Protein AF-A0A8T8C840-F1 (afdb_monomer_lite)

Organism: NCBI:txid629265

Radius of gyration: 17.54 Å; chains: 1; bounding box: 38×19×50 Å

Foldseek 3Di:
DPPLVVVLVVLVVVLVVLLVVLVVVVVVLVVCVCPVVDDNPDDPVRVVVSVVSNVVSVVSNVVSVVSSVVSVVVSVVD

pLDDT: mean 90.0, std 12.25, range [42.47, 97.94]

Structure (mmCIF, N/CA/C/O backbone):
data_AF-A0A8T8C840-F1
#
_entry.id   AF-A0A8T8C840-F1
#
loop_
_atom_site.group_PDB
_atom_site.id
_atom_site.type_symbol
_atom_site.label_atom_id
_atom_site.label_alt_id
_atom_site.label_comp_id
_atom_site.label_asym_id
_atom_site.label_entity_id
_atom_site.label_seq_id
_atom_site.pdbx_PDB_ins_code
_atom_site.Cartn_x
_atom_site.Cartn_y
_atom_site.Cartn_z
_atom_site.occupancy
_atom_site.B_iso_or_equiv
_atom_site.auth_seq_id
_atom_site.auth_comp_id
_atom_site.auth_asym_id
_atom_site.auth_atom_id
_atom_site.pdbx_PDB_model_num
ATOM 1 N N . MET A 1 1 ? -18.181 -11.727 30.034 1.00 42.47 1 MET A N 1
ATOM 2 C CA . MET A 1 1 ? -17.648 -10.478 29.440 1.00 42.47 1 MET A CA 1
ATOM 3 C C . MET A 1 1 ? -16.475 -10.810 28.513 1.00 42.47 1 MET A C 1
ATOM 5 O O . MET A 1 1 ? -15.350 -10.428 28.783 1.00 42.47 1 MET A O 1
ATOM 9 N N . THR A 1 2 ? -16.718 -11.550 27.427 1.00 48.88 2 THR A N 1
ATOM 10 C CA . THR A 1 2 ? -15.634 -12.118 26.588 1.00 48.88 2 THR A CA 1
ATOM 11 C C . THR A 1 2 ? -15.778 -11.783 25.099 1.00 48.88 2 THR A C 1
ATOM 13 O O . THR A 1 2 ? -14.943 -12.177 24.299 1.00 48.88 2 THR A O 1
ATOM 16 N N . HIS A 1 3 ? -16.816 -11.031 24.715 1.00 52.47 3 HIS A N 1
ATOM 17 C CA . HIS A 1 3 ? -17.128 -10.757 23.307 1.00 52.47 3 HIS A CA 1
ATOM 18 C C . HIS A 1 3 ? -16.478 -9.481 22.735 1.00 52.47 3 HIS A C 1
ATOM 20 O O . HIS A 1 3 ? -16.380 -9.353 21.519 1.00 52.47 3 HIS A O 1
ATOM 26 N N . ALA A 1 4 ? -16.028 -8.539 23.571 1.00 51.31 4 ALA A N 1
ATOM 27 C CA . ALA A 1 4 ? -15.579 -7.222 23.101 1.00 51.31 4 ALA A CA 1
ATOM 28 C C . ALA A 1 4 ? -14.117 -7.227 22.597 1.00 51.31 4 ALA A C 1
ATOM 30 O O . ALA A 1 4 ? -13.864 -6.843 21.454 1.00 51.31 4 ALA A O 1
ATOM 31 N N . TYR A 1 5 ? -13.193 -7.834 23.357 1.00 52.25 5 TYR A N 1
ATOM 32 C CA . TYR A 1 5 ? -11.780 -7.977 22.969 1.00 52.25 5 TYR A CA 1
ATOM 33 C C . TYR A 1 5 ? -11.565 -8.740 21.652 1.00 52.25 5 TYR A C 1
ATOM 35 O O . TYR A 1 5 ? -10.672 -8.391 20.883 1.00 52.25 5 TYR A O 1
ATOM 43 N N . GLY A 1 6 ? -12.409 -9.734 21.346 1.00 62.91 6 GLY A N 1
ATOM 44 C CA . GLY A 1 6 ? -12.315 -10.491 20.093 1.00 62.91 6 GLY A CA 1
ATOM 45 C C . GLY A 1 6 ? -12.613 -9.652 18.846 1.00 62.91 6 GLY A C 1
ATOM 46 O O . GLY A 1 6 ? -12.078 -9.936 17.781 1.00 62.91 6 GLY A O 1
ATOM 47 N N . THR A 1 7 ? -13.414 -8.587 18.971 1.00 81.69 7 THR A N 1
ATOM 48 C CA . THR A 1 7 ? -13.814 -7.764 17.816 1.00 81.69 7 THR A CA 1
ATOM 49 C C . THR A 1 7 ? -12.728 -6.750 17.450 1.00 81.69 7 THR A C 1
ATOM 51 O O . THR A 1 7 ? -12.420 -6.573 16.271 1.00 81.69 7 THR A O 1
ATOM 54 N N . LEU A 1 8 ? -12.111 -6.109 18.454 1.00 88.25 8 LEU A N 1
ATOM 55 C CA . LEU A 1 8 ? -11.006 -5.174 18.228 1.00 88.25 8 LEU A CA 1
ATOM 56 C C . LEU A 1 8 ? -9.742 -5.905 17.766 1.00 88.25 8 LEU A C 1
ATOM 58 O O . LEU A 1 8 ? -9.115 -5.466 16.809 1.00 88.25 8 LEU A O 1
ATOM 62 N N . ALA A 1 9 ? -9.402 -7.034 18.398 1.00 89.75 9 ALA A N 1
ATOM 63 C CA . ALA A 1 9 ? -8.254 -7.842 17.991 1.00 89.75 9 ALA A CA 1
ATOM 64 C C . ALA A 1 9 ? -8.394 -8.348 16.547 1.00 89.75 9 ALA A C 1
ATOM 66 O O . ALA A 1 9 ? -7.440 -8.263 15.783 1.00 89.75 9 ALA A O 1
ATOM 67 N N . HIS A 1 10 ? -9.588 -8.797 16.145 1.00 89.75 10 HIS A N 1
ATOM 68 C CA . HIS A 1 10 ? -9.837 -9.215 14.764 1.00 89.75 10 HIS A CA 1
ATOM 69 C C . HIS A 1 10 ? -9.740 -8.049 13.770 1.00 89.75 10 HIS A C 1
ATOM 71 O O . HIS A 1 10 ? -9.109 -8.182 12.729 1.00 89.75 10 HIS A O 1
ATOM 77 N N . THR A 1 11 ? -10.289 -6.879 14.119 1.00 92.56 11 THR A N 1
ATOM 78 C CA . THR A 1 11 ? -10.156 -5.667 13.290 1.00 92.56 11 THR A CA 1
ATOM 79 C C . THR A 1 11 ? -8.682 -5.266 13.144 1.00 92.56 11 THR A C 1
ATOM 81 O O . THR A 1 11 ? -8.232 -4.917 12.054 1.00 92.56 11 THR A O 1
ATOM 84 N N . ALA A 1 12 ? -7.912 -5.348 14.233 1.00 94.12 12 ALA A N 1
ATOM 85 C CA . ALA A 1 12 ? -6.480 -5.081 14.229 1.00 94.12 12 ALA A CA 1
ATOM 86 C C . ALA A 1 12 ? -5.707 -6.052 13.328 1.00 94.12 12 ALA A C 1
ATOM 88 O O . ALA A 1 12 ? -4.862 -5.605 12.555 1.00 94.12 12 ALA A O 1
ATOM 89 N N . ASP A 1 13 ? -6.028 -7.344 13.388 1.00 94.56 13 ASP A N 1
ATOM 90 C CA . ASP A 1 13 ? -5.427 -8.376 12.539 1.00 94.56 13 ASP A CA 1
ATOM 91 C C . ASP A 1 13 ? -5.728 -8.141 11.050 1.00 94.56 13 ASP A C 1
ATOM 93 O O . ASP A 1 13 ? -4.814 -8.083 10.227 1.00 94.56 13 ASP A O 1
ATOM 97 N N . ASP A 1 14 ? -6.990 -7.880 10.701 1.00 94.62 14 ASP A N 1
ATOM 98 C CA . ASP A 1 14 ? -7.411 -7.611 9.322 1.00 94.62 14 ASP A CA 1
ATOM 99 C C . ASP A 1 14 ? -6.686 -6.398 8.720 1.00 94.62 14 ASP A C 1
ATOM 101 O O . ASP A 1 14 ? -6.172 -6.454 7.597 1.00 94.62 14 ASP A O 1
ATOM 105 N N . HIS A 1 15 ? -6.619 -5.285 9.455 1.00 95.56 15 HIS A N 1
ATOM 106 C CA . HIS A 1 15 ? -5.893 -4.103 8.991 1.00 95.56 15 HIS A CA 1
ATOM 107 C C . HIS A 1 15 ? -4.378 -4.313 9.008 1.00 95.56 15 HIS A C 1
ATOM 109 O O . HIS A 1 15 ? -3.706 -3.836 8.096 1.00 95.56 15 HIS A O 1
ATOM 115 N N . GLY A 1 16 ? -3.839 -5.064 9.970 1.00 95.44 16 GLY A N 1
ATOM 116 C CA . GLY A 1 16 ? -2.434 -5.473 9.990 1.00 95.44 16 GLY A CA 1
ATOM 117 C C . GLY A 1 16 ? -2.052 -6.229 8.717 1.00 95.44 16 GLY A C 1
ATOM 118 O O . GLY A 1 16 ? -1.105 -5.844 8.033 1.00 95.44 16 GLY A O 1
ATOM 119 N N . ASN A 1 17 ? -2.860 -7.212 8.318 1.00 95.56 17 ASN A N 1
ATOM 120 C CA . ASN A 1 17 ? -2.673 -7.969 7.079 1.00 95.56 17 ASN A CA 1
ATOM 121 C C . ASN A 1 17 ? -2.704 -7.069 5.833 1.00 95.56 17 ASN A C 1
ATOM 123 O O . ASN A 1 17 ? -1.865 -7.208 4.937 1.00 95.56 17 ASN A O 1
ATOM 127 N N . ARG A 1 18 ? -3.625 -6.097 5.776 1.00 94.44 18 ARG A N 1
ATOM 128 C CA . ARG A 1 18 ? -3.685 -5.110 4.678 1.00 94.44 18 ARG A CA 1
ATOM 129 C C . ARG A 1 18 ? -2.447 -4.217 4.633 1.00 94.44 18 ARG A C 1
ATOM 131 O O . ARG A 1 18 ? -1.928 -3.952 3.548 1.00 94.44 18 ARG A O 1
ATOM 138 N N . LEU A 1 19 ? -1.962 -3.766 5.789 1.00 96.75 19 LEU A N 1
ATOM 139 C CA . LEU A 1 19 ? -0.760 -2.939 5.889 1.00 96.75 19 LEU A CA 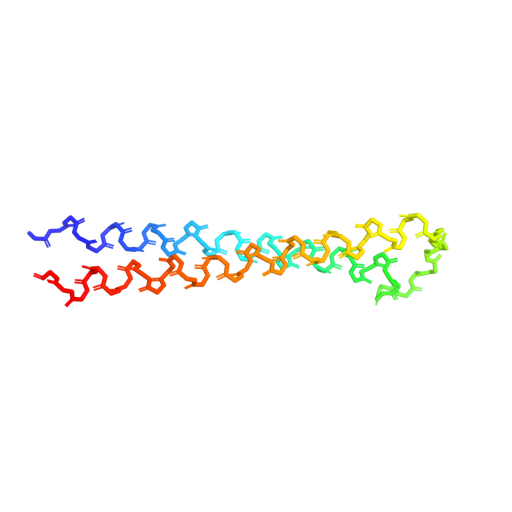1
ATOM 140 C C . LEU A 1 19 ? 0.491 -3.723 5.476 1.00 96.75 19 LEU A C 1
ATOM 142 O O . LEU A 1 19 ? 1.266 -3.219 4.667 1.00 96.75 19 LEU A O 1
ATOM 146 N N . CYS A 1 20 ? 0.647 -4.971 5.928 1.00 97.25 20 CYS A N 1
ATOM 147 C CA . CYS A 1 20 ? 1.731 -5.854 5.489 1.00 97.25 20 CYS A CA 1
ATOM 148 C C . CYS A 1 20 ? 1.688 -6.102 3.978 1.00 97.25 20 CYS A C 1
ATOM 150 O O . CYS A 1 20 ? 2.704 -5.966 3.302 1.00 97.25 20 CYS A O 1
ATOM 152 N N . THR A 1 21 ? 0.506 -6.385 3.426 1.00 97.00 21 THR A N 1
ATOM 153 C CA . THR A 1 21 ? 0.328 -6.570 1.976 1.00 97.00 21 THR A CA 1
ATOM 154 C C . THR A 1 21 ? 0.689 -5.303 1.200 1.00 97.00 21 THR A C 1
ATOM 156 O O . THR A 1 21 ? 1.323 -5.370 0.150 1.00 97.00 21 THR A O 1
ATOM 159 N N . THR A 1 22 ? 0.336 -4.131 1.733 1.00 97.56 22 THR A N 1
ATOM 160 C CA . THR A 1 22 ? 0.722 -2.844 1.142 1.00 97.56 22 THR A CA 1
ATOM 161 C C . THR A 1 22 ? 2.237 -2.637 1.193 1.00 97.56 22 THR A C 1
ATOM 163 O O . THR A 1 22 ? 2.814 -2.176 0.212 1.00 97.56 22 THR A O 1
ATOM 166 N N . GLY A 1 23 ? 2.895 -3.024 2.289 1.00 97.62 23 GLY A N 1
ATOM 167 C CA . GLY A 1 23 ? 4.356 -3.017 2.405 1.00 97.62 23 GLY A CA 1
ATOM 168 C C . GLY A 1 23 ? 5.028 -3.873 1.330 1.00 97.62 23 GLY A C 1
ATOM 169 O O . GLY A 1 23 ? 5.858 -3.365 0.585 1.00 97.62 23 GLY A O 1
ATOM 170 N N . LEU A 1 24 ? 4.580 -5.120 1.159 1.00 97.94 24 LEU A N 1
ATOM 171 C CA . LEU A 1 24 ? 5.080 -6.021 0.111 1.00 97.94 24 LEU A CA 1
ATOM 172 C C . LEU A 1 24 ? 4.879 -5.450 -1.300 1.00 97.94 24 LEU A C 1
ATOM 174 O O . LEU A 1 24 ? 5.748 -5.576 -2.167 1.00 97.94 24 LEU A O 1
ATOM 178 N N . ALA A 1 25 ? 3.740 -4.796 -1.542 1.00 97.44 25 ALA A N 1
ATOM 179 C CA . ALA A 1 25 ? 3.499 -4.113 -2.805 1.00 97.44 25 ALA A CA 1
ATOM 180 C C . ALA A 1 25 ? 4.520 -2.985 -3.018 1.00 97.44 25 ALA A C 1
ATOM 182 O O . ALA A 1 25 ? 5.127 -2.917 -4.082 1.00 97.44 25 ALA A O 1
ATOM 183 N N . LEU A 1 26 ? 4.767 -2.142 -2.011 1.00 97.25 26 LEU A N 1
ATOM 184 C CA . LEU A 1 26 ? 5.755 -1.061 -2.092 1.00 97.25 26 LEU A CA 1
ATOM 185 C C . LEU A 1 26 ? 7.184 -1.579 -2.305 1.00 97.25 26 LEU A C 1
ATOM 187 O O . LEU A 1 26 ? 7.907 -1.003 -3.111 1.00 97.25 26 LEU A O 1
ATOM 191 N N . GLU A 1 27 ? 7.577 -2.670 -1.650 1.00 96.88 27 GLU A N 1
ATOM 192 C CA . GLU A 1 27 ? 8.873 -3.331 -1.877 1.00 96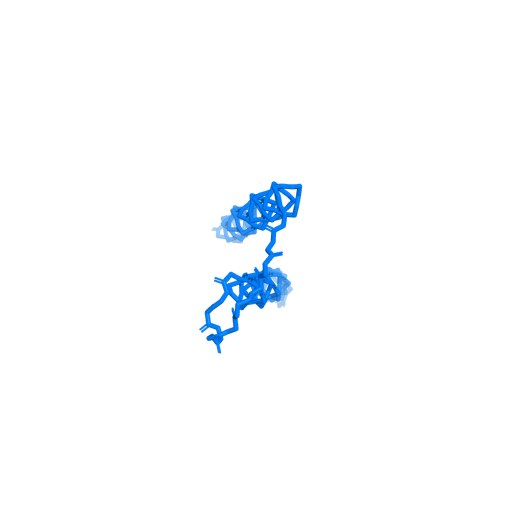.88 27 GLU A CA 1
ATOM 193 C C . GLU A 1 27 ? 9.004 -3.820 -3.324 1.00 96.88 27 GLU A C 1
ATOM 195 O O . GLU A 1 27 ? 10.016 -3.585 -3.983 1.00 96.88 27 GLU A O 1
ATOM 200 N N . THR A 1 28 ? 7.944 -4.423 -3.865 1.00 94.69 28 THR A N 1
ATOM 201 C CA . THR A 1 28 ? 7.904 -4.855 -5.271 1.00 94.69 28 THR A CA 1
ATOM 202 C C . THR A 1 28 ? 8.054 -3.668 -6.223 1.00 94.69 28 THR A C 1
ATOM 204 O O . THR A 1 28 ? 8.798 -3.738 -7.201 1.00 94.69 28 THR A O 1
ATOM 207 N N . LEU A 1 29 ? 7.375 -2.556 -5.931 1.00 94.75 29 LEU A N 1
ATOM 208 C CA . LEU A 1 29 ? 7.491 -1.325 -6.710 1.00 94.75 29 LEU A CA 1
ATOM 209 C C . LEU A 1 29 ? 8.895 -0.710 -6.613 1.00 94.75 29 LEU A C 1
ATOM 211 O O . LEU A 1 29 ? 9.400 -0.202 -7.609 1.00 94.75 29 LEU A O 1
ATOM 215 N N . ALA A 1 30 ? 9.539 -0.776 -5.447 1.00 93.12 30 ALA A N 1
ATOM 216 C CA . ALA A 1 30 ? 10.915 -0.320 -5.273 1.00 93.12 30 ALA A CA 1
ATOM 217 C C . ALA A 1 30 ? 11.893 -1.157 -6.108 1.00 93.12 30 ALA A C 1
ATOM 219 O O . ALA A 1 30 ? 12.775 -0.594 -6.755 1.00 93.12 30 ALA A O 1
ATOM 220 N N . ASN A 1 31 ? 11.703 -2.478 -6.168 1.00 92.56 31 ASN A N 1
ATOM 221 C CA . ASN A 1 31 ? 12.502 -3.345 -7.036 1.00 92.56 31 ASN A CA 1
ATOM 222 C C . ASN A 1 31 ? 12.303 -2.987 -8.515 1.00 92.56 31 ASN A C 1
ATOM 224 O O . ASN A 1 31 ? 13.282 -2.819 -9.227 1.00 92.56 31 ASN A O 1
ATOM 228 N N . LEU A 1 32 ? 11.068 -2.717 -8.962 1.00 91.06 32 LEU A N 1
ATOM 229 C CA . LEU A 1 32 ? 10.816 -2.210 -10.323 1.00 91.06 32 LEU A CA 1
ATOM 230 C C . LEU A 1 32 ? 11.495 -0.862 -10.614 1.00 91.06 32 LEU A C 1
ATOM 232 O O . LEU A 1 32 ? 11.732 -0.541 -11.774 1.00 91.06 32 LEU A O 1
ATOM 236 N N . LEU A 1 33 ? 11.802 -0.076 -9.583 1.00 90.12 33 LEU A N 1
ATOM 237 C CA . LEU A 1 33 ? 12.560 1.174 -9.682 1.00 90.12 33 LEU A CA 1
ATOM 238 C C . LEU A 1 33 ? 14.082 0.972 -9.564 1.00 90.12 33 LEU A C 1
ATOM 240 O O . LEU A 1 33 ? 14.821 1.954 -9.516 1.00 90.12 33 LEU A O 1
ATOM 244 N N . GLY A 1 34 ? 14.552 -0.276 -9.520 1.00 89.94 34 GLY A N 1
ATOM 245 C CA . GLY A 1 34 ? 15.967 -0.641 -9.483 1.00 89.94 34 GLY A CA 1
ATOM 246 C C . GLY A 1 34 ? 16.572 -0.734 -8.084 1.00 89.94 34 GLY A C 1
ATOM 247 O O . GLY A 1 34 ? 17.795 -0.720 -7.946 1.00 89.94 34 GLY A O 1
ATOM 248 N N . HIS A 1 35 ? 15.754 -0.839 -7.029 1.00 91.69 35 HIS A N 1
ATOM 249 C CA . HIS A 1 35 ? 16.259 -1.075 -5.669 1.00 91.69 35 HIS A CA 1
ATOM 250 C C . HIS A 1 35 ? 17.060 -2.384 -5.546 1.00 91.69 35 HIS A C 1
ATOM 252 O O . HIS A 1 35 ? 18.001 -2.457 -4.759 1.00 91.69 35 HIS A O 1
ATOM 258 N N . ASP A 1 36 ? 16.730 -3.392 -6.353 1.00 90.56 36 ASP A N 1
ATOM 259 C CA . ASP A 1 36 ? 17.428 -4.680 -6.431 1.00 90.56 36 ASP A CA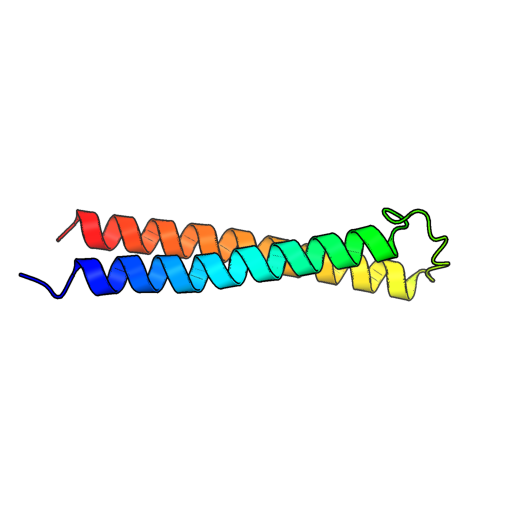 1
ATOM 260 C C . ASP A 1 36 ? 18.717 -4.634 -7.279 1.00 90.56 36 ASP A C 1
ATOM 262 O O . ASP A 1 36 ? 19.393 -5.652 -7.442 1.00 90.56 36 ASP A O 1
ATOM 266 N N . GLY A 1 37 ? 19.078 -3.457 -7.803 1.00 86.81 37 G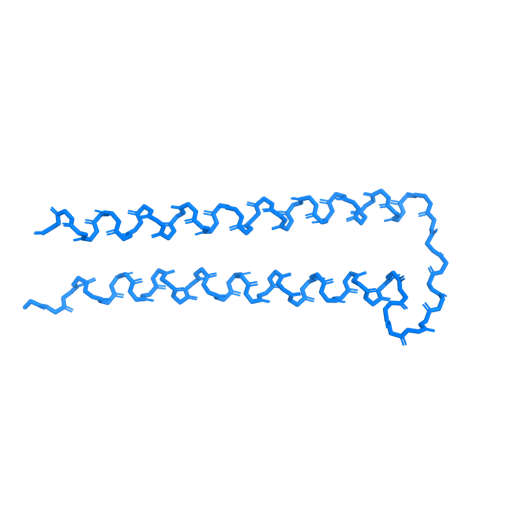LY A N 1
ATOM 267 C CA . GLY A 1 37 ? 20.214 -3.258 -8.700 1.00 86.81 37 GLY A CA 1
ATOM 268 C C . GLY A 1 37 ? 19.918 -3.570 -10.171 1.00 86.81 37 GLY A C 1
ATOM 269 O O . GLY A 1 37 ? 20.845 -3.536 -10.982 1.00 86.81 37 GLY A O 1
ATOM 270 N N . GLY A 1 38 ? 18.665 -3.873 -10.531 1.00 87.69 38 GLY A N 1
ATOM 271 C CA . GLY A 1 38 ? 18.224 -4.096 -11.906 1.00 87.69 38 GLY A CA 1
ATOM 272 C C . GLY A 1 38 ? 17.838 -2.807 -12.641 1.00 87.69 38 GLY A C 1
ATOM 273 O O . GLY A 1 38 ? 17.102 -1.967 -12.129 1.00 87.69 38 GLY A O 1
ATOM 274 N N . GLU A 1 39 ? 18.282 -2.652 -13.892 1.00 84.88 39 GLU A N 1
ATOM 275 C CA . GLU A 1 39 ? 17.810 -1.565 -14.762 1.00 84.88 39 GLU A CA 1
ATOM 276 C C . GLU A 1 39 ? 16.520 -1.955 -15.492 1.00 84.88 39 GLU A C 1
ATOM 278 O O . GLU A 1 39 ? 16.521 -2.503 -16.601 1.00 84.88 39 GLU A O 1
ATOM 283 N N . HIS A 1 40 ? 15.385 -1.630 -14.884 1.00 81.44 40 HIS A N 1
ATOM 284 C CA . HIS A 1 40 ? 14.078 -1.799 -15.504 1.00 81.44 40 HIS A CA 1
ATOM 285 C C . HIS A 1 40 ? 13.736 -0.537 -16.308 1.00 81.44 40 HIS A C 1
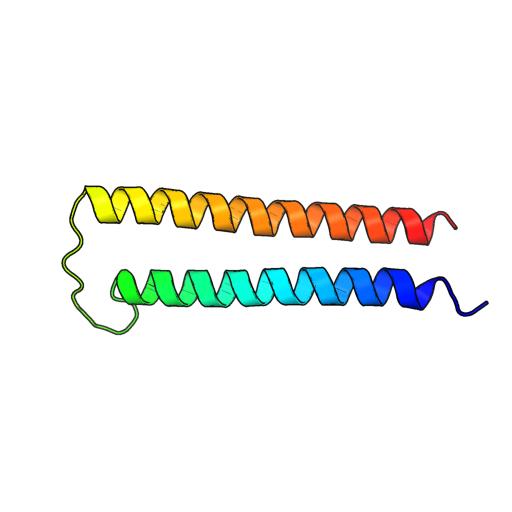ATOM 287 O O . HIS A 1 40 ? 13.343 0.488 -15.761 1.00 81.44 40 HIS A O 1
ATOM 293 N N . HIS A 1 41 ? 13.934 -0.583 -17.626 1.00 88.06 41 HIS A N 1
ATOM 294 C CA . HIS A 1 41 ? 13.683 0.541 -18.533 1.00 88.06 41 HIS A CA 1
ATOM 295 C C . HIS A 1 41 ? 12.171 0.805 -18.688 1.00 88.06 41 HIS A C 1
ATOM 297 O O . HIS A 1 41 ? 11.538 0.336 -19.637 1.00 88.06 41 HIS A O 1
ATOM 303 N N . LEU A 1 42 ? 11.579 1.526 -17.733 1.00 91.06 42 LEU A N 1
ATOM 304 C CA . LEU A 1 42 ? 10.154 1.856 -17.718 1.00 91.06 42 LEU A CA 1
ATOM 305 C C . LEU A 1 42 ? 9.830 2.980 -18.712 1.00 91.06 42 LEU A C 1
ATOM 307 O O . LEU A 1 42 ? 10.479 4.022 -18.739 1.00 91.06 42 LEU A O 1
ATOM 311 N N . SER A 1 43 ? 8.778 2.782 -19.501 1.00 95.00 43 SER A N 1
ATOM 312 C CA . SER A 1 43 ? 8.171 3.836 -20.320 1.00 95.00 43 SER A CA 1
ATOM 313 C C . SER A 1 43 ? 7.414 4.859 -19.465 1.00 95.00 43 SER A C 1
ATOM 315 O O . SER A 1 43 ? 6.976 4.554 -18.354 1.00 95.00 43 SER A O 1
ATOM 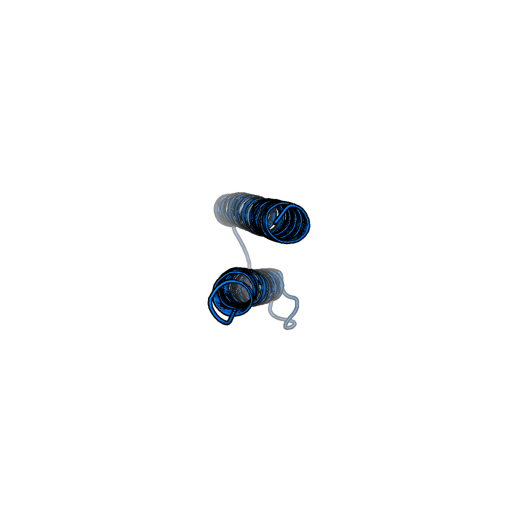317 N N . ASP A 1 44 ? 7.150 6.044 -20.021 1.00 95.50 44 ASP A N 1
ATOM 318 C CA . ASP A 1 44 ? 6.373 7.100 -19.352 1.00 95.50 44 ASP A CA 1
ATOM 319 C C . ASP A 1 44 ? 4.990 6.619 -18.880 1.00 95.50 44 ASP A C 1
ATOM 321 O O . ASP A 1 44 ? 4.538 6.962 -17.788 1.00 95.50 44 ASP A O 1
ATOM 325 N N . ALA A 1 45 ? 4.322 5.770 -19.670 1.00 96.50 45 ALA A N 1
ATOM 326 C CA . ALA A 1 45 ? 3.028 5.198 -19.304 1.00 96.50 45 ALA A CA 1
ATOM 327 C C . ALA A 1 45 ? 3.132 4.244 -18.099 1.00 96.50 45 ALA A C 1
ATOM 329 O O . ALA A 1 45 ? 2.262 4.251 -17.226 1.00 96.50 45 ALA A O 1
ATOM 330 N N . GLN A 1 46 ? 4.204 3.448 -18.021 1.00 94.50 46 GLN A N 1
ATOM 331 C CA . GLN A 1 46 ? 4.470 2.577 -16.872 1.00 94.50 46 GLN A CA 1
ATOM 332 C C . GLN A 1 46 ? 4.825 3.396 -15.630 1.00 94.50 46 GLN A C 1
ATOM 334 O O . GLN A 1 46 ? 4.315 3.099 -14.553 1.00 94.50 46 GLN A O 1
ATOM 339 N N . MET A 1 47 ? 5.616 4.462 -15.782 1.00 94.81 47 MET A N 1
ATOM 340 C CA . MET A 1 47 ? 5.926 5.400 -14.698 1.00 94.81 47 MET A CA 1
ATOM 341 C C . MET A 1 47 ? 4.670 6.093 -14.160 1.00 94.81 47 MET A C 1
ATOM 343 O O . MET A 1 47 ? 4.497 6.214 -12.947 1.00 94.81 47 MET A O 1
ATOM 347 N N . TYR A 1 48 ? 3.750 6.496 -15.039 1.00 95.75 48 TYR A N 1
ATOM 348 C CA . TYR A 1 48 ? 2.463 7.052 -14.626 1.00 95.75 48 TYR A CA 1
ATOM 349 C C . TYR A 1 48 ? 1.604 6.022 -13.880 1.00 95.75 48 TYR A C 1
ATOM 351 O O . TYR A 1 48 ? 1.099 6.306 -12.793 1.00 95.75 48 TYR A O 1
ATOM 359 N N . GLY A 1 49 ? 1.485 4.803 -14.417 1.00 96.31 49 GLY A N 1
ATOM 360 C CA . GLY A 1 49 ? 0.767 3.711 -13.754 1.00 96.31 49 GLY A CA 1
ATOM 361 C C . GLY A 1 49 ? 1.344 3.384 -12.375 1.00 96.31 49 GLY A C 1
ATOM 362 O O . GLY A 1 49 ? 0.594 3.177 -11.420 1.00 96.31 49 GLY A O 1
ATOM 363 N N . LEU A 1 50 ? 2.670 3.427 -12.247 1.00 95.06 50 LEU A N 1
ATOM 364 C CA . LEU A 1 50 ? 3.376 3.252 -10.986 1.00 95.06 50 LEU A CA 1
ATOM 365 C C . LEU A 1 50 ? 3.031 4.355 -9.979 1.00 95.06 50 LEU A C 1
ATOM 367 O O . LEU A 1 50 ? 2.708 4.057 -8.830 1.00 95.06 50 LEU A O 1
ATOM 371 N N . ALA A 1 51 ? 3.029 5.619 -10.405 1.00 95.94 51 ALA A N 1
ATOM 372 C CA . ALA A 1 51 ? 2.629 6.737 -9.554 1.00 95.94 51 ALA A CA 1
ATOM 373 C C . ALA A 1 51 ? 1.176 6.594 -9.063 1.00 95.94 51 ALA A C 1
ATOM 375 O O . ALA A 1 51 ? 0.895 6.809 -7.881 1.00 95.94 51 ALA A O 1
ATOM 376 N N . CYS A 1 52 ? 0.258 6.165 -9.936 1.00 97.81 52 CYS A N 1
ATOM 377 C CA . CYS A 1 52 ? -1.121 5.856 -9.553 1.00 97.81 52 CYS A CA 1
ATOM 378 C C . CYS A 1 52 ? -1.198 4.706 -8.537 1.00 97.81 52 CYS A C 1
ATOM 380 O O . CYS A 1 52 ? -1.957 4.801 -7.571 1.00 97.81 52 CYS A O 1
ATOM 382 N N . ALA A 1 53 ? -0.405 3.646 -8.718 1.00 97.50 53 ALA A N 1
ATOM 383 C CA . ALA A 1 53 ? -0.347 2.523 -7.785 1.00 97.50 53 ALA A CA 1
ATOM 384 C C . ALA A 1 53 ? 0.149 2.965 -6.401 1.00 97.50 53 ALA A C 1
ATOM 386 O O . ALA A 1 53 ? -0.512 2.693 -5.400 1.00 97.50 53 ALA A O 1
ATOM 387 N N . VAL A 1 54 ? 1.250 3.723 -6.335 1.00 97.69 54 VAL A N 1
ATOM 388 C CA . VAL A 1 54 ? 1.774 4.284 -5.076 1.00 97.69 54 VAL A CA 1
ATOM 389 C C . VAL A 1 54 ? 0.730 5.170 -4.395 1.00 97.69 54 VAL A C 1
ATOM 391 O O . VAL A 1 54 ? 0.524 5.063 -3.186 1.00 97.69 54 VAL A O 1
ATOM 394 N N . HIS A 1 55 ? 0.021 6.007 -5.157 1.00 97.88 55 HIS A N 1
ATOM 395 C CA . HIS A 1 55 ? -1.046 6.848 -4.615 1.00 97.88 55 HIS A CA 1
ATOM 396 C C . HIS A 1 55 ? -2.178 6.019 -3.985 1.00 97.88 55 HIS A C 1
ATOM 398 O O . HIS A 1 55 ? -2.601 6.302 -2.861 1.00 97.88 55 HIS A O 1
ATOM 404 N N . ALA A 1 56 ? -2.644 4.974 -4.674 1.00 97.81 56 ALA A N 1
ATOM 405 C CA . ALA A 1 56 ? -3.696 4.091 -4.174 1.00 97.81 56 ALA A CA 1
ATOM 406 C C . ALA A 1 56 ? -3.263 3.326 -2.910 1.00 97.81 56 ALA A C 1
ATOM 408 O O . ALA A 1 56 ? -4.025 3.255 -1.944 1.00 97.81 56 ALA A O 1
ATOM 409 N N . LEU A 1 57 ? -2.026 2.819 -2.880 1.00 97.81 57 LEU A N 1
ATOM 410 C CA . LEU A 1 57 ? -1.448 2.158 -1.705 1.00 97.81 57 LEU A CA 1
ATOM 411 C C . LEU A 1 57 ? -1.364 3.118 -0.508 1.00 97.81 57 LEU A C 1
ATOM 413 O O . LEU A 1 57 ? -1.787 2.773 0.596 1.00 97.81 57 LEU A O 1
ATOM 417 N N . GLY A 1 58 ? -0.914 4.358 -0.725 1.00 97.69 58 GLY A N 1
ATOM 418 C CA . GLY A 1 58 ? -0.893 5.390 0.316 1.00 97.69 58 GLY A CA 1
ATOM 419 C C . GLY A 1 58 ? -2.289 5.717 0.861 1.00 97.69 58 GLY A C 1
ATOM 420 O O . GLY A 1 58 ? -2.472 5.865 2.072 1.00 97.69 58 GLY A O 1
ATOM 421 N N . ALA A 1 59 ? -3.302 5.777 -0.009 1.00 97.56 59 ALA A N 1
ATOM 422 C CA . ALA A 1 59 ? -4.689 5.957 0.412 1.00 97.56 59 ALA A CA 1
ATOM 423 C C . ALA A 1 59 ? -5.199 4.775 1.257 1.00 97.56 59 ALA A C 1
ATOM 425 O O . ALA A 1 59 ? -5.859 5.003 2.272 1.00 97.56 59 ALA A O 1
ATOM 426 N N . ALA A 1 60 ? -4.853 3.537 0.890 1.00 95.81 60 ALA A N 1
ATOM 427 C CA . ALA A 1 60 ? -5.238 2.331 1.624 1.00 95.81 60 ALA A CA 1
ATOM 428 C C . ALA A 1 60 ? -4.607 2.257 3.028 1.00 95.81 60 ALA A C 1
ATOM 430 O O . ALA A 1 60 ? -5.297 1.925 3.998 1.00 95.81 60 ALA A O 1
ATOM 431 N N . VAL A 1 61 ? -3.325 2.624 3.157 1.00 97.81 61 VAL A N 1
ATOM 432 C CA . VAL A 1 61 ? -2.634 2.731 4.458 1.00 97.81 61 VAL A CA 1
ATOM 433 C C . VAL A 1 61 ? -3.326 3.757 5.345 1.00 97.81 61 VAL A C 1
ATOM 435 O O . VAL A 1 61 ? -3.678 3.460 6.487 1.00 97.81 61 VAL A O 1
ATOM 438 N N . ARG A 1 62 ? -3.578 4.954 4.804 1.00 97.56 62 ARG A N 1
ATOM 439 C CA . ARG A 1 62 ? -4.240 6.036 5.542 1.00 97.56 62 ARG A CA 1
ATOM 440 C C . ARG A 1 62 ? -5.635 5.630 6.012 1.00 97.56 62 ARG A C 1
ATOM 442 O O . ARG A 1 62 ? -5.974 5.882 7.165 1.00 97.56 62 ARG A O 1
ATOM 449 N N . GLN A 1 63 ? -6.424 4.985 5.152 1.00 96.31 63 GLN A N 1
ATOM 450 C CA . GLN A 1 63 ? -7.761 4.521 5.523 1.00 96.31 63 GLN A CA 1
ATOM 451 C C . GLN A 1 63 ? -7.705 3.467 6.633 1.00 96.31 63 GLN A C 1
ATOM 453 O O . GLN A 1 63 ? -8.431 3.587 7.613 1.00 96.31 63 GLN A O 1
ATOM 458 N N . SER A 1 64 ? -6.788 2.498 6.538 1.00 95.19 64 SER A N 1
ATOM 459 C CA . SER A 1 64 ? -6.610 1.489 7.590 1.00 95.19 64 SER A CA 1
ATOM 460 C C . SER A 1 64 ? -6.242 2.115 8.939 1.00 95.19 64 SER A C 1
ATOM 462 O O . SER A 1 64 ? -6.740 1.676 9.971 1.00 95.19 64 SER A O 1
ATOM 464 N N . GLY A 1 65 ? -5.431 3.179 8.949 1.00 95.69 65 GLY A N 1
ATOM 465 C CA . GLY A 1 65 ? -5.125 3.929 10.171 1.00 95.69 65 GLY A CA 1
ATOM 466 C C . GLY A 1 65 ? -6.351 4.613 10.790 1.00 95.69 65 GLY A C 1
ATOM 467 O O . GLY A 1 65 ? -6.535 4.567 12.010 1.00 95.69 65 GLY A O 1
ATOM 468 N N . PHE A 1 66 ? -7.215 5.212 9.964 1.00 96.62 66 PHE A N 1
ATOM 469 C CA . PHE A 1 66 ? -8.464 5.809 10.447 1.00 96.62 66 PHE A CA 1
ATOM 470 C C . PHE A 1 66 ? -9.429 4.762 10.996 1.00 96.62 66 PHE A C 1
ATOM 472 O O . PHE A 1 66 ? -9.974 4.959 12.081 1.00 96.62 66 PHE A O 1
ATOM 479 N N . ASP A 1 67 ? -9.595 3.642 10.296 1.00 94.19 67 ASP A N 1
ATOM 480 C CA . ASP A 1 67 ? -10.498 2.567 10.711 1.00 94.19 67 ASP A CA 1
ATOM 481 C C . ASP A 1 67 ? -10.051 1.949 12.046 1.00 94.19 67 ASP A C 1
ATOM 483 O O . ASP A 1 67 ? -10.873 1.739 12.940 1.00 94.19 67 ASP A O 1
ATOM 487 N N . LEU A 1 68 ? -8.741 1.747 12.234 1.00 94.00 68 LEU A N 1
ATOM 488 C CA . LEU A 1 68 ? -8.169 1.293 13.505 1.00 94.00 68 LEU A CA 1
ATOM 489 C C . LEU A 1 68 ? -8.408 2.288 14.640 1.00 94.00 68 LEU A C 1
ATOM 491 O O . LEU A 1 68 ? -8.828 1.891 15.727 1.00 94.00 68 LEU A O 1
ATOM 495 N N . THR A 1 69 ? -8.178 3.577 14.388 1.00 94.94 69 THR A N 1
ATOM 496 C CA . THR A 1 69 ? -8.420 4.633 15.383 1.00 94.94 69 THR A CA 1
ATOM 497 C C . THR A 1 69 ? -9.888 4.643 15.804 1.00 94.94 69 THR A C 1
ATOM 499 O O . THR A 1 69 ? -10.193 4.592 16.995 1.00 94.94 69 THR A O 1
ATOM 502 N N . ALA A 1 70 ? -10.805 4.604 14.835 1.00 92.69 70 ALA A N 1
ATOM 503 C CA . ALA A 1 70 ? -12.241 4.563 15.088 1.00 92.69 70 ALA A CA 1
ATOM 504 C C . ALA A 1 70 ? -12.664 3.299 15.858 1.00 92.69 70 ALA A C 1
ATOM 506 O O . ALA A 1 70 ? -13.525 3.364 16.741 1.00 92.69 70 ALA A O 1
ATOM 507 N N . ALA A 1 71 ? -12.056 2.146 15.561 1.00 91.50 71 ALA A N 1
ATOM 508 C CA . ALA A 1 71 ? -12.319 0.899 16.275 1.00 91.50 71 ALA A CA 1
ATOM 509 C C . ALA A 1 71 ? -11.888 0.980 17.748 1.00 91.50 71 ALA A C 1
ATOM 511 O O . ALA A 1 71 ? -12.652 0.573 18.627 1.00 91.50 71 ALA A O 1
ATOM 512 N N . VAL A 1 72 ? -10.711 1.551 18.027 1.00 92.88 72 VAL A N 1
ATOM 513 C CA . VAL A 1 72 ? -10.225 1.778 19.397 1.00 92.88 72 VAL A CA 1
ATOM 514 C C . VAL A 1 72 ? -11.130 2.758 20.138 1.00 92.88 72 VAL A C 1
ATOM 516 O O . VAL A 1 72 ? -11.574 2.454 21.242 1.00 92.88 72 VAL A O 1
ATOM 519 N N . GLU A 1 73 ? -11.478 3.893 19.529 1.00 91.88 73 GLU A N 1
ATOM 520 C CA . GLU A 1 73 ? -12.381 4.877 20.139 1.00 91.88 73 GLU A CA 1
ATOM 521 C C . GLU A 1 73 ? -13.747 4.277 20.488 1.00 91.88 73 GLU A C 1
ATOM 523 O O . GLU A 1 73 ? -14.313 4.579 21.540 1.00 91.88 73 GLU A O 1
ATOM 528 N N . LYS A 1 74 ? -14.286 3.416 19.618 1.00 89.38 74 LYS A N 1
ATOM 529 C CA . LYS A 1 74 ? -15.550 2.714 19.863 1.00 89.38 74 LYS A CA 1
ATOM 530 C C . LYS A 1 74 ? -15.443 1.733 21.026 1.00 89.38 74 LYS A C 1
ATOM 532 O O . LYS A 1 74 ? -16.414 1.580 21.761 1.00 89.38 74 LYS A O 1
ATOM 537 N N . GLU A 1 75 ? -14.308 1.059 21.184 1.00 86.88 75 GLU A N 1
ATOM 538 C CA . GLU A 1 75 ? -14.073 0.142 22.301 1.00 86.88 75 GLU A CA 1
ATOM 539 C C . GLU A 1 75 ? -13.890 0.899 23.622 1.00 86.88 75 GLU A C 1
ATOM 541 O O . GLU A 1 75 ? -14.500 0.525 24.616 1.00 86.88 75 GLU A O 1
ATOM 546 N N . SER A 1 76 ? -13.142 2.007 23.637 1.00 85.12 76 SER A N 1
ATOM 547 C CA . SER A 1 76 ? -12.901 2.811 24.849 1.00 85.12 76 SER A CA 1
ATOM 548 C C . SER A 1 76 ? -14.143 3.516 25.408 1.00 85.12 76 SER A C 1
ATOM 550 O O . SER A 1 76 ? -14.108 4.003 26.534 1.00 85.12 76 SER A O 1
ATOM 552 N N . ARG A 1 77 ? -15.222 3.622 24.624 1.00 83.94 77 ARG A N 1
ATOM 553 C CA . ARG A 1 77 ? -16.501 4.229 25.035 1.00 83.94 77 ARG A CA 1
ATOM 554 C C . ARG A 1 77 ? -17.527 3.209 25.556 1.00 83.94 77 ARG A C 1
ATOM 556 O O . ARG A 1 77 ? -18.631 3.630 25.903 1.00 83.94 77 ARG A O 1
ATOM 563 N N . LYS A 1 78 ? -17.210 1.910 25.550 1.00 65.75 78 LYS A N 1
ATOM 564 C CA . LYS A 1 78 ? -18.050 0.840 26.120 1.00 65.75 78 LYS A CA 1
ATOM 565 C C . LYS A 1 78 ? -17.754 0.635 27.599 1.00 65.75 78 LYS A C 1
ATOM 567 O O . LYS A 1 78 ? -18.716 0.270 28.308 1.00 65.75 78 LYS A O 1
#

Secondary structure (DSSP, 8-state):
--SHHHHHHHHHHHHHHHHHHHHHHHHHHHHHTTTTS------HHHHHHHHHHHHHHHHHHHHHHHHHHHHHHHHHT-

Sequence (78 aa):
MTHAYGTLAHTADDHGNRLCTTGLALETLANLLGHDGGEHHLSDAQMYGLACAVHALGAAVRQSGFDLTAAVEKESRK